Protein AF-A0A7U9SUG5-F1 (afdb_monomer_lite)

Structure (mmCIF, N/CA/C/O backbone):
data_AF-A0A7U9SUG5-F1
#
_entry.id   AF-A0A7U9SUG5-F1
#
loop_
_atom_site.group_PDB
_atom_site.id
_atom_site.type_symbol
_atom_site.label_atom_id
_atom_site.label_alt_id
_atom_site.label_comp_id
_atom_site.label_asym_id
_atom_site.label_entity_id
_atom_site.label_seq_id
_atom_site.pdbx_PDB_ins_code
_atom_site.Cartn_x
_atom_site.Cartn_y
_atom_site.Cartn_z
_atom_site.occupancy
_atom_site.B_iso_or_equiv
_atom_site.auth_seq_id
_atom_site.auth_comp_id
_atom_site.auth_asym_id
_atom_site.auth_atom_id
_atom_site.pdbx_PDB_model_num
ATOM 1 N N . MET A 1 1 ? -6.201 9.227 -10.037 1.00 60.44 1 MET A N 1
ATOM 2 C CA . MET A 1 1 ? -4.733 9.172 -10.196 1.00 60.44 1 MET A CA 1
ATOM 3 C C . MET A 1 1 ? -4.268 7.791 -9.769 1.00 60.44 1 MET A C 1
ATOM 5 O O . MET A 1 1 ? -4.523 7.421 -8.627 1.00 60.44 1 MET A O 1
ATOM 9 N N . SER A 1 2 ? -3.697 7.010 -10.682 1.00 80.06 2 SER A N 1
ATOM 10 C CA . SER A 1 2 ? -3.194 5.659 -10.416 1.00 80.06 2 SER A CA 1
ATOM 11 C C . SER A 1 2 ? -1.663 5.631 -10.347 1.00 80.06 2 SER A C 1
ATOM 13 O O . SER A 1 2 ? -0.992 6.540 -10.838 1.00 80.06 2 SER A O 1
ATOM 15 N N . LEU A 1 3 ? -1.096 4.571 -9.759 1.00 81.81 3 LEU A N 1
ATOM 16 C CA . LEU A 1 3 ? 0.358 4.366 -9.710 1.00 81.81 3 LEU A CA 1
ATOM 17 C C . LEU A 1 3 ? 0.967 4.308 -11.126 1.00 81.81 3 LEU A C 1
ATOM 19 O O . LEU A 1 3 ? 2.050 4.843 -11.365 1.00 81.81 3 LEU A O 1
ATOM 23 N N . LYS A 1 4 ? 0.229 3.716 -12.076 1.00 84.75 4 LYS A N 1
ATOM 24 C CA . LYS A 1 4 ? 0.605 3.634 -13.491 1.00 84.75 4 LYS A CA 1
ATOM 25 C C . LYS A 1 4 ? 0.687 5.015 -14.142 1.00 84.75 4 LYS A C 1
ATOM 27 O O . LYS A 1 4 ? 1.647 5.278 -14.859 1.00 84.75 4 LYS A O 1
ATOM 32 N N . ASP A 1 5 ? -0.235 5.921 -13.816 1.00 84.62 5 ASP A N 1
ATOM 33 C CA . ASP A 1 5 ? -0.230 7.291 -14.353 1.00 84.62 5 ASP A CA 1
ATOM 34 C C . ASP A 1 5 ? 0.991 8.102 -13.882 1.00 84.62 5 ASP A C 1
ATOM 36 O O . ASP A 1 5 ? 1.498 8.948 -14.618 1.00 84.62 5 ASP A O 1
ATOM 40 N N . MET A 1 6 ? 1.478 7.846 -12.660 1.00 84.69 6 MET A N 1
ATOM 41 C CA . MET A 1 6 ? 2.627 8.558 -12.079 1.00 84.69 6 MET A CA 1
ATOM 42 C C . MET A 1 6 ? 3.967 8.062 -12.621 1.00 84.69 6 MET A C 1
ATOM 44 O O . MET A 1 6 ? 4.853 8.856 -12.939 1.00 84.69 6 MET A O 1
ATOM 48 N N . VAL A 1 7 ? 4.130 6.741 -12.695 1.00 85.69 7 VAL A N 1
ATOM 49 C CA . VAL A 1 7 ? 5.411 6.122 -13.049 1.00 85.69 7 VAL A CA 1
ATOM 50 C C . VAL A 1 7 ? 5.568 6.039 -14.563 1.00 85.69 7 VAL A C 1
ATOM 52 O O . VAL A 1 7 ? 6.635 6.385 -15.056 1.00 85.69 7 VAL A O 1
ATOM 55 N N . LYS A 1 8 ? 4.491 5.692 -15.283 1.00 84.12 8 LYS A N 1
ATOM 56 C CA . LYS A 1 8 ? 4.374 5.405 -16.725 1.00 84.12 8 LYS A CA 1
ATOM 57 C C . LYS A 1 8 ? 4.880 4.019 -17.172 1.00 84.12 8 LYS A C 1
ATOM 59 O O . LYS A 1 8 ? 4.030 3.252 -17.619 1.00 84.12 8 LYS A O 1
ATOM 64 N N . PRO A 1 9 ? 6.176 3.627 -17.086 1.00 85.88 9 PRO A N 1
ATOM 65 C CA . PRO A 1 9 ? 6.590 2.297 -17.533 1.00 85.88 9 PRO A CA 1
ATOM 66 C C . PRO A 1 9 ? 6.096 1.186 -16.607 1.00 85.88 9 PRO A C 1
ATOM 68 O O . PRO A 1 9 ? 6.405 1.186 -15.414 1.00 85.88 9 PRO A O 1
ATOM 71 N N . ASP A 1 10 ? 5.425 0.189 -17.184 1.00 85.44 10 ASP A N 1
ATOM 72 C CA . ASP A 1 10 ? 4.878 -0.956 -16.447 1.00 85.44 10 ASP A CA 1
ATOM 73 C C . ASP A 1 10 ? 5.967 -1.721 -15.671 1.00 85.44 10 ASP A C 1
ATOM 75 O O . ASP A 1 10 ? 5.778 -2.045 -14.501 1.00 85.44 10 ASP A O 1
ATOM 79 N N . GLY A 1 11 ? 7.164 -1.899 -16.246 1.00 86.06 11 GLY A N 1
ATOM 80 C CA . GLY A 1 11 ? 8.282 -2.553 -15.550 1.00 86.06 11 GLY A CA 1
ATOM 81 C C . GLY A 1 11 ? 8.707 -1.839 -14.259 1.00 86.06 11 GLY A C 1
ATOM 82 O O . GLY A 1 11 ? 8.970 -2.483 -13.245 1.00 86.06 11 GLY A O 1
ATOM 83 N N . LYS A 1 12 ? 8.698 -0.498 -14.256 1.00 89.38 12 LYS A N 1
ATOM 84 C CA . LYS A 1 12 ? 9.006 0.304 -13.060 1.00 89.38 12 LYS A CA 1
ATOM 85 C C . LYS A 1 12 ? 7.887 0.199 -12.022 1.00 89.38 12 LYS A C 1
ATOM 87 O O . LYS A 1 12 ? 8.170 0.101 -10.831 1.00 89.38 12 LYS A O 1
ATOM 92 N N . VAL A 1 13 ? 6.628 0.173 -12.467 1.00 90.19 13 VAL A N 1
ATOM 93 C CA . VAL A 1 13 ? 5.457 -0.021 -11.596 1.00 90.19 13 VAL A CA 1
ATOM 94 C C . VAL A 1 13 ? 5.549 -1.358 -10.862 1.00 90.19 13 VAL A C 1
ATOM 96 O O . VAL A 1 13 ? 5.444 -1.381 -9.637 1.00 90.19 13 VAL A O 1
ATOM 99 N N . TYR A 1 14 ? 5.798 -2.458 -11.578 1.00 90.75 14 TYR A N 1
ATOM 100 C CA . TYR A 1 14 ? 5.903 -3.783 -10.960 1.00 90.75 14 TYR A CA 1
ATOM 101 C C . TYR A 1 14 ? 7.087 -3.892 -9.999 1.00 90.75 14 TYR A C 1
ATOM 103 O O . TYR A 1 14 ? 6.947 -4.496 -8.939 1.00 90.75 14 TYR A O 1
ATOM 111 N N . TYR A 1 15 ? 8.217 -3.252 -10.308 1.00 90.94 15 TYR A N 1
ATOM 112 C CA . TYR A 1 15 ? 9.358 -3.200 -9.393 1.00 90.94 15 TYR A CA 1
ATOM 113 C C . TYR A 1 15 ? 9.032 -2.463 -8.081 1.00 90.94 15 TYR A C 1
ATOM 115 O O . TYR A 1 15 ? 9.351 -2.948 -6.994 1.00 90.94 15 TYR A O 1
ATOM 123 N N . ILE A 1 16 ? 8.340 -1.321 -8.161 1.00 91.19 16 ILE A N 1
ATOM 124 C CA . ILE A 1 16 ? 7.896 -0.552 -6.985 1.00 91.19 16 ILE A CA 1
ATOM 125 C C . ILE A 1 16 ? 6.899 -1.359 -6.147 1.00 91.19 16 ILE A C 1
ATOM 127 O O . ILE A 1 16 ? 7.021 -1.403 -4.921 1.00 91.19 16 ILE A O 1
ATOM 131 N N . LEU A 1 17 ? 5.928 -2.008 -6.799 1.00 90.94 17 LEU A N 1
ATOM 132 C CA . LEU A 1 17 ? 4.957 -2.866 -6.123 1.00 90.94 17 LEU A CA 1
ATOM 133 C C . LEU A 1 17 ? 5.658 -4.024 -5.416 1.00 90.94 17 LEU A C 1
ATOM 135 O O . LEU A 1 17 ? 5.456 -4.202 -4.225 1.00 90.94 17 LEU A O 1
ATOM 139 N N . TRP A 1 18 ? 6.561 -4.733 -6.090 1.00 92.81 18 TRP A N 1
ATOM 140 C CA . TRP A 1 18 ? 7.341 -5.803 -5.471 1.00 92.81 18 TRP A CA 1
ATOM 141 C C . TRP A 1 18 ? 8.108 -5.345 -4.226 1.00 92.81 18 TRP A C 1
ATOM 143 O O . TRP A 1 18 ? 8.105 -6.035 -3.208 1.00 92.81 18 TRP A O 1
ATOM 153 N N . LYS A 1 19 ? 8.725 -4.157 -4.269 1.00 91.38 19 LYS A N 1
ATOM 154 C CA . LYS A 1 19 ? 9.554 -3.667 -3.162 1.00 91.38 19 LYS A CA 1
ATOM 155 C C . LYS A 1 19 ? 8.751 -3.176 -1.954 1.00 91.38 19 LYS A C 1
ATOM 157 O O . LYS A 1 19 ? 9.212 -3.330 -0.824 1.00 91.38 19 LYS A O 1
ATOM 162 N N . TYR A 1 20 ? 7.597 -2.543 -2.172 1.00 90.12 20 TYR A N 1
ATOM 163 C CA . TYR A 1 20 ? 6.876 -1.822 -1.109 1.00 90.12 20 TYR A CA 1
ATOM 164 C C . TYR A 1 20 ? 5.461 -2.338 -0.817 1.00 90.12 20 TYR A C 1
ATOM 166 O O . TYR A 1 20 ? 4.913 -2.017 0.242 1.00 90.12 20 TYR A O 1
ATOM 174 N N . ALA A 1 21 ? 4.863 -3.095 -1.734 1.00 88.44 21 ALA A N 1
ATOM 175 C CA . ALA A 1 21 ? 3.505 -3.625 -1.636 1.00 88.44 21 ALA A CA 1
ATOM 176 C C . ALA A 1 21 ? 3.336 -4.920 -2.468 1.00 88.44 21 ALA A C 1
ATOM 178 O O . ALA A 1 21 ? 2.536 -4.936 -3.410 1.00 88.44 21 ALA A O 1
ATOM 179 N N . PRO A 1 22 ? 4.099 -5.991 -2.173 1.00 88.56 22 PRO A N 1
ATOM 180 C CA . PRO A 1 22 ? 4.099 -7.208 -2.987 1.00 88.56 22 PRO A CA 1
ATOM 181 C C . PRO A 1 22 ? 2.722 -7.882 -3.045 1.00 88.56 22 PRO A C 1
ATOM 183 O O . PRO A 1 22 ? 2.406 -8.534 -4.035 1.00 88.56 22 PRO A O 1
ATOM 186 N N . ASP A 1 23 ? 1.870 -7.677 -2.040 1.00 86.19 23 ASP A N 1
ATOM 187 C CA . ASP A 1 23 ? 0.498 -8.205 -1.993 1.00 86.19 23 ASP A CA 1
ATOM 188 C C . ASP A 1 23 ? -0.414 -7.618 -3.083 1.00 86.19 23 ASP A C 1
ATOM 190 O O . ASP A 1 23 ? -1.420 -8.214 -3.447 1.00 86.19 23 ASP A O 1
ATOM 194 N N . LEU A 1 24 ? -0.059 -6.452 -3.636 1.00 86.50 24 LEU A N 1
ATOM 195 C CA . LEU A 1 24 ? -0.810 -5.806 -4.716 1.00 86.50 24 LEU A CA 1
ATOM 196 C C . LEU A 1 24 ? -0.359 -6.269 -6.111 1.00 86.50 24 LEU A C 1
ATOM 198 O O . LEU A 1 24 ? -0.890 -5.791 -7.114 1.00 86.50 24 LEU A O 1
ATOM 202 N N . LEU A 1 25 ? 0.640 -7.154 -6.206 1.00 88.75 25 LEU A N 1
ATOM 203 C CA . LEU A 1 25 ? 1.074 -7.721 -7.480 1.00 88.75 25 LEU A CA 1
ATOM 204 C C . LEU A 1 25 ? 0.061 -8.771 -7.961 1.00 88.75 25 LEU A C 1
ATOM 206 O O . LEU A 1 25 ? -0.094 -9.792 -7.297 1.00 88.75 25 LEU A O 1
ATOM 210 N N . PRO A 1 26 ? -0.537 -8.622 -9.159 1.00 86.44 26 PRO A N 1
ATOM 211 C CA . PRO A 1 26 ? -1.556 -9.559 -9.644 1.00 86.44 26 PRO A CA 1
ATOM 212 C C . PRO A 1 26 ? -1.087 -11.014 -9.754 1.00 86.44 26 PRO A C 1
ATOM 214 O O . PRO A 1 26 ? -1.874 -11.936 -9.577 1.00 86.44 26 PRO A O 1
ATOM 217 N N . LYS A 1 27 ? 0.195 -11.224 -10.075 1.00 86.56 27 LYS A N 1
ATOM 218 C CA . LYS A 1 27 ? 0.794 -12.560 -10.211 1.00 86.56 27 LYS A CA 1
ATOM 219 C C . LYS A 1 27 ? 1.381 -13.114 -8.910 1.00 86.56 27 LYS A C 1
ATOM 221 O O . LYS A 1 27 ? 1.838 -14.251 -8.910 1.00 86.56 27 LYS A O 1
ATOM 226 N N . ASN A 1 28 ? 1.402 -12.333 -7.829 1.00 88.00 28 ASN A N 1
ATOM 227 C CA . ASN A 1 28 ? 1.855 -12.828 -6.535 1.00 88.00 28 ASN A CA 1
ATOM 228 C C . ASN A 1 28 ? 0.710 -13.616 -5.893 1.00 88.00 28 ASN A C 1
ATOM 230 O O . ASN A 1 28 ? -0.286 -13.042 -5.464 1.00 88.00 28 ASN A O 1
ATOM 234 N N . THR A 1 29 ? 0.833 -14.940 -5.883 1.00 85.75 29 THR A N 1
ATOM 235 C CA . THR A 1 29 ? -0.202 -15.855 -5.381 1.00 85.75 29 THR A CA 1
ATOM 236 C C . THR A 1 29 ? 0.387 -16.783 -4.325 1.00 85.75 29 THR A C 1
ATOM 238 O O . THR A 1 29 ? 1.603 -16.934 -4.238 1.00 85.75 29 THR A O 1
ATOM 241 N N . LEU A 1 30 ? -0.463 -17.424 -3.516 1.00 81.56 30 LEU A N 1
ATOM 242 C CA . LEU A 1 30 ? -0.016 -18.404 -2.513 1.00 81.56 30 LEU A CA 1
ATOM 243 C C . LEU A 1 30 ? 0.745 -19.582 -3.146 1.00 81.56 30 LEU A C 1
ATOM 245 O O . LEU A 1 30 ? 1.688 -20.092 -2.547 1.00 81.56 30 LEU A O 1
ATOM 249 N N . GLU A 1 31 ? 0.354 -19.983 -4.357 1.00 80.50 31 GLU A N 1
ATOM 250 C CA . GLU A 1 31 ? 0.971 -21.083 -5.107 1.00 80.50 31 GLU A CA 1
ATOM 251 C C . GLU A 1 31 ? 2.280 -20.662 -5.785 1.00 80.50 31 GLU A C 1
ATOM 253 O O . GLU A 1 31 ? 3.239 -21.428 -5.802 1.00 80.50 31 GLU A O 1
ATOM 258 N N . ASN A 1 32 ? 2.343 -19.425 -6.289 1.00 81.69 32 ASN A N 1
ATOM 259 C CA . ASN A 1 32 ? 3.529 -18.848 -6.920 1.00 81.69 32 ASN A CA 1
ATOM 260 C C . ASN A 1 32 ? 3.898 -17.515 -6.247 1.00 81.69 32 ASN A C 1
ATOM 262 O O . ASN A 1 32 ? 3.592 -16.441 -6.782 1.00 81.69 32 ASN A O 1
ATOM 266 N N . PRO A 1 33 ? 4.527 -17.563 -5.058 1.00 87.62 33 PRO A N 1
ATOM 267 C CA . PRO A 1 33 ? 4.898 -16.359 -4.334 1.00 87.62 33 PRO A CA 1
ATOM 268 C C . PRO A 1 33 ? 6.122 -15.702 -4.977 1.00 87.62 33 PRO A C 1
ATOM 270 O O . PRO A 1 33 ? 7.161 -16.334 -5.162 1.00 87.62 33 PRO A O 1
ATOM 273 N N . ILE A 1 34 ? 6.031 -14.404 -5.255 1.00 89.06 34 ILE A N 1
ATOM 274 C CA . ILE A 1 34 ? 7.133 -13.627 -5.833 1.00 89.06 34 ILE A CA 1
ATOM 275 C C . ILE A 1 34 ? 8.000 -13.087 -4.693 1.00 89.06 34 ILE A C 1
ATOM 277 O O . ILE A 1 34 ? 7.686 -12.055 -4.099 1.00 89.06 34 ILE A O 1
ATOM 281 N N . LYS A 1 35 ? 9.098 -13.781 -4.368 1.00 86.25 35 LYS A N 1
ATOM 282 C CA . LYS A 1 35 ? 9.981 -13.408 -3.244 1.00 86.25 35 LYS A CA 1
ATOM 283 C C . LYS A 1 35 ? 11.284 -12.777 -3.704 1.00 86.25 35 LYS A C 1
ATOM 285 O O . LYS A 1 35 ? 11.775 -11.848 -3.066 1.00 86.25 35 LYS A O 1
ATOM 290 N N . THR A 1 36 ? 11.842 -13.270 -4.800 1.00 89.12 36 THR A N 1
ATOM 291 C CA . THR A 1 36 ? 13.123 -12.803 -5.331 1.00 89.12 36 THR A CA 1
ATOM 292 C C . THR A 1 36 ? 12.930 -11.925 -6.565 1.00 89.12 36 THR A C 1
ATOM 294 O O . THR A 1 36 ? 11.869 -11.917 -7.190 1.00 89.12 36 THR A O 1
ATOM 297 N N . PHE A 1 37 ? 13.970 -11.169 -6.931 1.00 87.19 37 PHE A N 1
ATOM 298 C CA . PHE A 1 37 ? 13.959 -10.402 -8.177 1.00 87.19 37 PHE A CA 1
ATOM 299 C C . PHE A 1 37 ? 13.868 -11.322 -9.405 1.00 87.19 37 PHE A C 1
ATOM 301 O O . PHE A 1 37 ? 13.241 -10.959 -10.393 1.00 87.19 37 PHE A O 1
ATOM 308 N N . GLU A 1 38 ? 14.433 -12.529 -9.325 1.00 86.88 38 GLU A N 1
ATOM 309 C CA . GLU A 1 38 ? 14.342 -13.527 -10.393 1.00 86.88 38 GLU A CA 1
ATOM 310 C C . GLU A 1 38 ? 12.903 -14.025 -10.587 1.00 86.88 38 GLU A C 1
ATOM 312 O O . GLU A 1 38 ? 12.437 -14.142 -11.718 1.00 86.88 38 GLU A O 1
ATOM 317 N N . ASP A 1 39 ? 12.158 -14.244 -9.499 1.00 87.69 39 ASP A N 1
ATOM 318 C CA . ASP A 1 39 ? 10.730 -14.584 -9.582 1.00 87.69 39 ASP A CA 1
ATOM 319 C C . ASP A 1 39 ? 9.934 -13.444 -10.227 1.00 87.69 39 ASP A C 1
ATOM 321 O O . ASP A 1 39 ? 9.010 -13.674 -11.008 1.00 87.69 39 ASP A O 1
ATOM 325 N N . LEU A 1 40 ? 10.313 -12.198 -9.925 1.00 88.38 40 LEU A N 1
ATOM 326 C CA . LEU A 1 40 ? 9.666 -11.013 -10.470 1.00 88.38 40 LEU A CA 1
ATOM 327 C C . LEU A 1 40 ? 9.908 -10.878 -11.980 1.00 88.38 40 LEU A C 1
ATOM 329 O O . LEU A 1 40 ? 8.958 -10.624 -12.718 1.00 88.38 40 LEU A O 1
ATOM 333 N N . THR A 1 41 ? 11.144 -11.055 -12.453 1.00 88.56 41 THR A N 1
ATOM 334 C CA . THR A 1 41 ? 11.467 -10.971 -13.888 1.00 88.56 41 THR A CA 1
ATOM 335 C C . THR A 1 41 ? 10.886 -12.145 -14.671 1.00 88.56 41 THR A C 1
ATOM 337 O O . THR A 1 41 ? 10.398 -11.943 -15.782 1.00 88.56 41 THR A O 1
ATOM 340 N N . LYS A 1 42 ? 10.833 -13.345 -14.073 1.00 88.19 42 LYS A N 1
ATOM 341 C CA . LYS A 1 42 ? 10.110 -14.505 -14.624 1.00 88.19 42 LYS A CA 1
ATOM 342 C C . LYS A 1 42 ? 8.609 -14.242 -14.741 1.00 88.19 42 LYS A C 1
ATOM 344 O O . LYS A 1 42 ? 7.994 -14.607 -15.739 1.00 88.19 42 LYS A O 1
ATOM 349 N N . ALA A 1 43 ? 8.006 -13.597 -13.743 1.00 87.94 43 ALA A N 1
ATOM 350 C CA . ALA A 1 43 ? 6.585 -13.268 -13.763 1.00 87.94 43 ALA A CA 1
ATOM 351 C C . ALA A 1 43 ? 6.257 -12.102 -14.714 1.00 87.94 43 ALA A C 1
ATOM 353 O O . ALA A 1 43 ? 5.167 -12.072 -15.295 1.00 87.94 43 ALA A O 1
ATOM 354 N N . TYR A 1 44 ? 7.166 -11.140 -14.886 1.00 87.19 44 TYR A N 1
ATOM 355 C CA . TYR A 1 44 ? 6.942 -9.919 -15.659 1.00 87.19 44 TYR A CA 1
ATOM 356 C C . TYR A 1 44 ? 8.099 -9.631 -16.626 1.00 87.19 44 TYR A C 1
ATOM 358 O O . TYR A 1 44 ? 9.003 -8.853 -16.326 1.00 87.19 44 TYR A O 1
ATOM 366 N N . GLU A 1 45 ? 7.988 -10.147 -17.852 1.00 85.62 45 GLU A N 1
ATOM 367 C CA . GLU A 1 45 ? 8.980 -9.995 -18.936 1.00 85.62 45 GLU A CA 1
ATOM 368 C C . GLU A 1 45 ? 9.295 -8.534 -19.322 1.00 85.62 45 G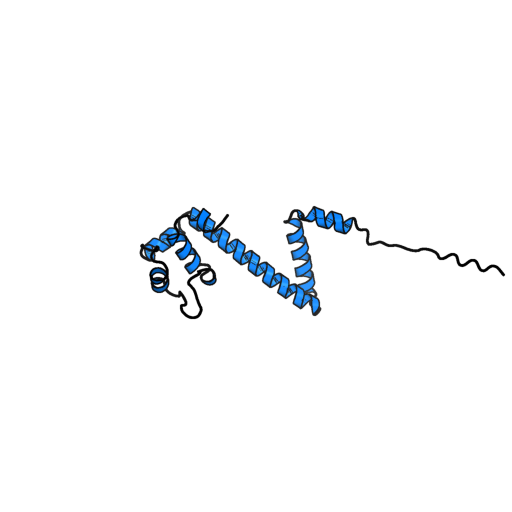LU A C 1
ATOM 370 O O . GLU A 1 45 ? 10.312 -8.233 -19.948 1.00 85.62 45 GLU A O 1
ATOM 375 N N . CYS A 1 46 ? 8.426 -7.587 -18.954 1.00 85.75 46 CYS A N 1
ATOM 376 C CA . CYS A 1 46 ? 8.654 -6.158 -19.176 1.00 85.75 46 CYS A CA 1
ATOM 377 C C . CYS A 1 46 ? 9.793 -5.572 -18.317 1.00 85.75 46 CYS A C 1
ATOM 379 O O . CYS A 1 46 ? 10.271 -4.471 -18.605 1.00 85.75 46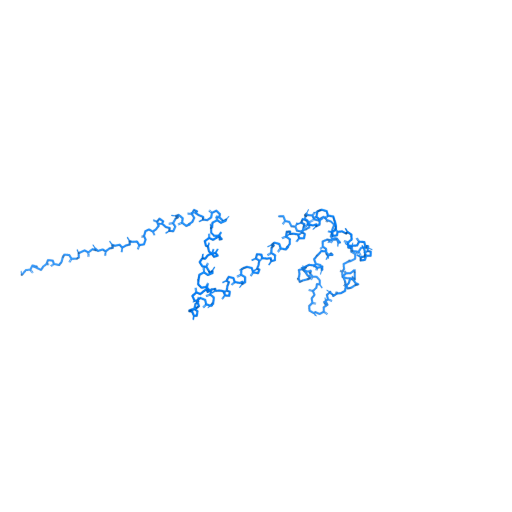 CYS A O 1
ATOM 381 N N . ILE A 1 47 ? 10.248 -6.296 -17.288 1.00 86.06 47 ILE A N 1
ATOM 382 C CA . ILE A 1 47 ? 11.401 -5.932 -16.465 1.00 86.06 47 ILE A CA 1
ATOM 383 C C . ILE A 1 47 ? 12.653 -6.499 -17.134 1.00 86.06 47 ILE A C 1
ATOM 385 O O . ILE A 1 47 ? 13.081 -7.618 -16.881 1.00 86.06 47 ILE A O 1
ATOM 389 N N . LYS A 1 48 ? 13.212 -5.700 -18.040 1.00 80.06 48 LYS A N 1
ATOM 390 C CA . LYS A 1 48 ? 14.439 -6.010 -18.787 1.00 80.06 48 LYS A CA 1
ATOM 391 C C . LYS A 1 48 ? 15.759 -5.682 -18.067 1.00 80.06 48 LYS A C 1
ATOM 393 O O . LYS A 1 48 ? 16.729 -6.387 -18.318 1.00 80.06 48 LYS A O 1
ATOM 398 N N . PRO A 1 49 ? 15.863 -4.605 -17.264 1.00 83.56 49 PRO A N 1
ATOM 399 C CA . PRO A 1 49 ? 17.121 -4.246 -16.617 1.00 83.56 49 PRO A CA 1
ATOM 400 C C . PRO A 1 49 ? 17.439 -5.134 -15.413 1.00 83.56 49 PRO A C 1
ATOM 402 O O . PRO A 1 49 ? 16.536 -5.617 -14.733 1.00 83.56 49 PRO A O 1
ATOM 405 N N . ASP A 1 50 ? 18.726 -5.227 -15.081 1.00 87.19 50 ASP A N 1
ATOM 406 C CA . ASP A 1 50 ? 19.190 -5.866 -13.850 1.00 87.19 50 ASP A CA 1
ATOM 407 C C . ASP A 1 50 ? 18.676 -5.146 -12.595 1.00 87.19 50 ASP A C 1
ATOM 409 O O . ASP A 1 50 ? 18.381 -3.943 -12.608 1.00 87.19 50 ASP A O 1
ATOM 413 N N . GLN A 1 51 ? 18.655 -5.862 -11.467 1.00 87.56 51 GLN A N 1
ATOM 414 C CA . GLN A 1 51 ? 18.182 -5.332 -10.186 1.00 87.56 51 GLN A CA 1
ATOM 415 C C . GLN A 1 51 ? 18.876 -4.018 -9.805 1.00 87.56 51 GLN A C 1
ATOM 417 O O . GLN A 1 51 ? 18.212 -3.082 -9.371 1.00 87.56 51 GLN A O 1
ATOM 422 N N . ARG A 1 52 ? 20.193 -3.913 -10.022 1.00 88.31 52 ARG A N 1
ATOM 423 C CA . ARG A 1 52 ? 20.972 -2.705 -9.707 1.00 88.31 52 ARG A CA 1
ATOM 424 C C . ARG A 1 52 ? 20.500 -1.482 -10.498 1.00 88.31 52 ARG A C 1
ATOM 426 O O . ARG A 1 52 ? 20.491 -0.371 -9.980 1.00 88.31 52 ARG A O 1
ATOM 433 N N . ILE A 1 53 ? 20.102 -1.675 -11.754 1.00 86.00 53 ILE A N 1
ATOM 434 C CA . ILE A 1 53 ? 19.549 -0.597 -12.580 1.00 86.00 53 ILE A CA 1
ATOM 435 C C . ILE A 1 53 ? 18.141 -0.250 -12.089 1.00 86.00 53 ILE A C 1
ATOM 437 O O . ILE A 1 53 ? 17.788 0.925 -12.026 1.00 86.00 53 ILE A O 1
ATOM 441 N N . CYS A 1 54 ? 17.361 -1.253 -11.683 1.00 87.19 54 CYS A N 1
ATOM 442 C CA . CYS A 1 54 ? 16.040 -1.029 -11.107 1.00 87.19 54 CYS A CA 1
ATOM 443 C C . CYS A 1 54 ? 16.096 -0.262 -9.775 1.00 87.19 54 CYS A C 1
ATOM 445 O O . CYS A 1 54 ? 15.234 0.573 -9.514 1.00 87.19 54 CYS A O 1
ATOM 447 N N . GLU A 1 55 ? 17.130 -0.468 -8.960 1.00 88.81 55 GLU A N 1
ATOM 448 C CA . GLU A 1 55 ? 17.350 0.298 -7.726 1.00 88.81 55 GLU A CA 1
ATOM 449 C C . GLU A 1 55 ? 17.564 1.790 -8.008 1.00 88.81 55 GLU A C 1
ATOM 451 O O . GLU A 1 55 ? 17.047 2.631 -7.273 1.00 88.81 55 GLU A O 1
ATOM 456 N N . ASN A 1 56 ? 18.221 2.139 -9.118 1.00 89.12 56 ASN A N 1
ATOM 457 C CA . ASN A 1 56 ? 18.381 3.538 -9.520 1.00 89.12 56 ASN A CA 1
ATOM 458 C C . ASN A 1 56 ? 17.040 4.211 -9.842 1.00 89.12 56 ASN A C 1
ATOM 460 O O . ASN A 1 56 ? 16.907 5.417 -9.651 1.00 89.12 56 ASN A O 1
ATOM 464 N N . TYR A 1 57 ? 16.024 3.452 -10.268 1.00 87.56 57 TYR A N 1
ATOM 465 C CA . TYR A 1 57 ? 14.686 3.998 -10.505 1.00 87.56 57 TYR A CA 1
ATOM 466 C C . TYR A 1 57 ? 14.078 4.594 -9.232 1.00 87.56 57 TYR A C 1
ATOM 468 O O . TYR A 1 57 ? 13.345 5.573 -9.303 1.00 87.56 57 TYR A O 1
ATOM 476 N N . LEU A 1 58 ? 14.430 4.074 -8.053 1.00 88.00 58 LEU A N 1
ATOM 477 C CA . LEU A 1 58 ? 13.950 4.597 -6.769 1.00 88.00 58 LEU A CA 1
ATOM 478 C C . LEU A 1 58 ? 14.457 6.015 -6.466 1.00 88.00 58 LEU A C 1
ATOM 480 O O . LEU A 1 58 ? 13.890 6.708 -5.621 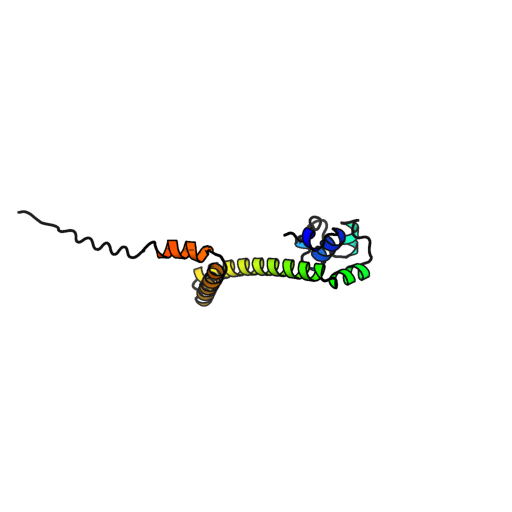1.00 88.00 58 LEU A O 1
ATOM 484 N N . MET A 1 59 ? 15.502 6.455 -7.166 1.00 89.81 59 MET A N 1
ATOM 485 C CA . MET A 1 59 ? 16.051 7.804 -7.047 1.00 89.81 59 MET A CA 1
ATOM 486 C C . MET A 1 59 ? 15.361 8.806 -7.981 1.00 89.81 59 MET A C 1
ATOM 488 O O . MET A 1 59 ? 15.570 10.007 -7.839 1.00 89.81 59 MET A O 1
ATOM 492 N N . GLU A 1 60 ? 14.530 8.345 -8.921 1.00 90.19 60 GLU A N 1
ATOM 493 C CA . GLU A 1 60 ? 13.793 9.226 -9.827 1.00 90.19 60 GLU A CA 1
ATOM 494 C C . GLU A 1 60 ? 12.643 9.939 -9.094 1.00 90.19 60 GLU A C 1
ATOM 496 O O . GLU A 1 60 ? 11.881 9.334 -8.336 1.00 90.19 60 GLU A O 1
ATOM 501 N N . GLU A 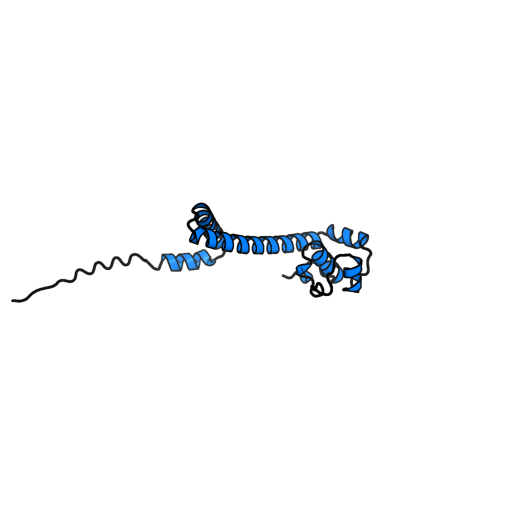1 61 ? 12.469 11.238 -9.349 1.00 90.06 61 GLU A N 1
ATOM 502 C CA . GLU A 1 61 ? 11.507 12.082 -8.625 1.00 90.06 61 GLU A CA 1
ATOM 503 C C . GLU A 1 61 ? 10.051 11.601 -8.774 1.00 90.06 61 GLU A C 1
ATOM 505 O O . GLU A 1 61 ? 9.283 11.567 -7.808 1.00 90.06 61 GLU A O 1
ATOM 510 N N . ASN A 1 62 ? 9.651 11.193 -9.982 1.00 88.50 62 ASN A N 1
ATOM 511 C CA . ASN A 1 62 ? 8.316 10.651 -10.244 1.00 88.50 62 ASN A CA 1
ATOM 512 C C . ASN A 1 62 ? 8.068 9.350 -9.465 1.00 88.50 62 ASN A C 1
ATOM 514 O O . ASN A 1 62 ? 6.954 9.121 -8.993 1.00 88.50 62 ASN A O 1
ATOM 518 N N . ILE A 1 63 ? 9.103 8.530 -9.283 1.00 89.38 63 ILE A N 1
ATOM 519 C CA . ILE A 1 63 ? 9.019 7.289 -8.515 1.00 89.38 63 ILE A CA 1
ATOM 520 C C . ILE A 1 63 ? 8.936 7.576 -7.027 1.00 89.38 63 ILE A C 1
ATOM 522 O O . ILE A 1 63 ? 8.090 6.997 -6.354 1.00 89.38 63 ILE A O 1
ATOM 526 N N . GLN A 1 64 ? 9.725 8.511 -6.507 1.00 89.88 64 GLN A N 1
ATOM 527 C CA . GLN A 1 64 ? 9.619 8.917 -5.106 1.00 89.88 64 GLN A CA 1
ATOM 528 C C . GLN A 1 64 ? 8.222 9.458 -4.777 1.00 89.88 64 GLN A C 1
ATOM 530 O O . GLN A 1 64 ? 7.639 9.089 -3.754 1.00 89.88 64 GLN A O 1
ATOM 535 N N . LYS A 1 65 ? 7.633 10.264 -5.674 1.00 91.12 65 LYS A N 1
ATOM 536 C CA . LYS A 1 65 ? 6.238 10.722 -5.555 1.00 91.12 65 LYS A CA 1
ATOM 537 C C . LYS A 1 65 ? 5.252 9.552 -5.557 1.00 91.12 65 LYS A C 1
ATOM 539 O O . LYS A 1 65 ? 4.364 9.510 -4.707 1.00 91.12 65 LYS A O 1
ATOM 544 N N . ALA A 1 66 ? 5.435 8.587 -6.456 1.00 89.62 66 ALA A N 1
ATOM 545 C CA . ALA A 1 66 ? 4.599 7.392 -6.544 1.00 89.62 66 ALA A CA 1
ATOM 546 C C . ALA A 1 66 ? 4.693 6.508 -5.286 1.00 89.62 66 ALA A C 1
ATOM 548 O O . ALA A 1 66 ? 3.672 6.072 -4.755 1.00 89.62 66 ALA A O 1
ATOM 549 N N . VAL A 1 67 ? 5.902 6.295 -4.758 1.00 90.50 67 VAL A N 1
ATOM 550 C CA . VAL A 1 67 ? 6.148 5.545 -3.517 1.00 90.50 67 VAL A CA 1
ATOM 551 C C . VAL A 1 67 ? 5.518 6.258 -2.325 1.00 90.50 67 VAL A C 1
ATOM 553 O O . VAL A 1 67 ? 4.837 5.618 -1.525 1.00 90.50 67 VAL A O 1
ATOM 556 N N . LYS A 1 68 ? 5.684 7.581 -2.215 1.00 89.56 68 LYS A N 1
ATOM 557 C CA . LYS A 1 68 ? 5.044 8.373 -1.156 1.00 89.56 68 LYS A CA 1
ATOM 558 C C . LYS A 1 68 ? 3.524 8.244 -1.217 1.00 89.56 68 LYS A C 1
ATOM 560 O O . LYS A 1 68 ? 2.901 7.961 -0.200 1.00 89.56 68 LYS A O 1
ATOM 565 N N . TRP A 1 69 ? 2.941 8.383 -2.405 1.00 89.69 69 TRP A N 1
ATOM 566 C CA . TRP A 1 69 ? 1.504 8.216 -2.611 1.00 89.69 69 TRP A CA 1
ATOM 567 C C . TRP A 1 69 ? 1.011 6.821 -2.198 1.00 89.69 69 TRP A C 1
ATOM 569 O O . TRP A 1 69 ? 0.009 6.703 -1.490 1.00 89.69 69 TRP A O 1
ATOM 579 N N . LEU A 1 70 ? 1.744 5.769 -2.576 1.00 88.94 70 LEU A N 1
ATOM 580 C CA . LEU A 1 70 ? 1.437 4.391 -2.193 1.00 88.94 70 LEU A CA 1
ATOM 581 C C . LEU A 1 70 ? 1.474 4.214 -0.667 1.00 88.94 70 LEU A C 1
ATOM 583 O O . LEU A 1 70 ? 0.535 3.673 -0.082 1.00 88.94 70 LEU A O 1
ATOM 587 N N . ARG A 1 71 ? 2.526 4.720 -0.012 1.00 84.94 71 ARG A N 1
ATOM 588 C CA . ARG A 1 71 ? 2.685 4.662 1.448 1.00 84.94 71 ARG A CA 1
ATOM 589 C C . ARG A 1 71 ? 1.582 5.413 2.184 1.00 84.94 71 ARG A C 1
ATOM 591 O O . ARG A 1 71 ? 1.077 4.895 3.174 1.00 84.94 71 ARG A O 1
ATOM 598 N N . SER A 1 72 ? 1.172 6.583 1.697 1.00 84.00 72 SER A N 1
ATOM 599 C CA . SER A 1 72 ? 0.065 7.339 2.289 1.00 84.00 72 SER A CA 1
ATOM 600 C C . SER A 1 72 ? -1.247 6.553 2.270 1.00 84.00 72 SER A C 1
ATOM 602 O O . SER A 1 72 ? -1.972 6.563 3.258 1.00 84.00 72 SER A O 1
ATOM 604 N N . ARG A 1 73 ? -1.533 5.810 1.194 1.00 86.31 73 ARG A N 1
ATOM 605 C CA . ARG A 1 73 ? -2.732 4.959 1.119 1.00 86.31 73 ARG A CA 1
ATOM 606 C C . ARG A 1 73 ? -2.659 3.736 2.025 1.00 86.31 73 ARG A C 1
ATOM 608 O O . ARG A 1 73 ? -3.631 3.442 2.708 1.00 86.31 73 ARG A O 1
ATOM 615 N N . GLN A 1 74 ? -1.510 3.061 2.072 1.00 85.00 74 GLN A N 1
ATOM 616 C CA . GLN A 1 74 ? -1.293 1.960 3.020 1.00 85.00 74 GLN A CA 1
ATOM 617 C C . GLN A 1 74 ? -1.433 2.434 4.470 1.00 85.00 74 GLN A C 1
ATOM 619 O O . GLN A 1 74 ? -1.970 1.721 5.310 1.00 85.00 74 GLN A O 1
ATOM 624 N N . HIS A 1 75 ? -0.941 3.637 4.771 1.00 83.56 75 HIS A N 1
ATOM 625 C CA . HIS A 1 75 ? -1.100 4.235 6.087 1.00 83.56 75 HIS A CA 1
ATOM 626 C C . HIS A 1 75 ? -2.571 4.526 6.394 1.00 83.56 75 HIS A C 1
ATOM 628 O O . HIS A 1 75 ? -3.037 4.125 7.453 1.00 83.56 75 HIS A O 1
ATOM 634 N N . ALA A 1 76 ? -3.314 5.131 5.461 1.00 81.31 76 ALA A N 1
ATOM 635 C CA . ALA A 1 76 ? -4.748 5.363 5.626 1.00 81.31 76 ALA A CA 1
ATOM 636 C C . ALA A 1 76 ? -5.520 4.057 5.881 1.00 81.31 76 ALA A C 1
ATOM 638 O O . ALA A 1 76 ? -6.327 4.004 6.800 1.00 81.31 76 ALA A O 1
ATOM 639 N N . GLN A 1 77 ? -5.214 2.986 5.140 1.00 82.38 77 GLN A N 1
ATOM 640 C CA . GLN A 1 77 ? -5.803 1.663 5.372 1.00 82.38 77 GLN A CA 1
ATOM 641 C C . GLN A 1 77 ? -5.547 1.160 6.800 1.00 82.38 77 GLN A C 1
ATOM 643 O O . GLN A 1 77 ? -6.487 0.803 7.497 1.00 82.38 77 GLN A O 1
ATOM 648 N N . LYS A 1 78 ? -4.297 1.225 7.273 1.00 83.31 78 LYS A N 1
ATOM 649 C CA . LYS A 1 78 ? -3.953 0.842 8.652 1.00 83.31 78 LYS A CA 1
ATOM 650 C C . LYS A 1 78 ? -4.657 1.695 9.705 1.00 83.31 78 LYS A C 1
ATOM 652 O O . LYS A 1 78 ? -4.949 1.196 10.784 1.00 83.31 78 LYS A O 1
ATOM 657 N N . MET A 1 79 ? -4.890 2.977 9.422 1.00 81.06 79 MET A N 1
ATOM 658 C CA . MET A 1 79 ? -5.641 3.845 10.329 1.00 81.06 79 MET A CA 1
ATOM 659 C C . MET A 1 79 ? -7.111 3.424 10.424 1.00 81.06 79 MET A C 1
ATOM 661 O O . MET A 1 79 ? -7.652 3.464 11.523 1.00 81.06 79 MET A O 1
ATOM 665 N N . PHE A 1 80 ? -7.731 2.970 9.327 1.00 81.31 80 PHE A N 1
ATOM 666 C CA . PHE A 1 80 ? -9.074 2.379 9.374 1.00 81.31 80 PHE A CA 1
ATOM 667 C C . PHE A 1 80 ? -9.094 1.084 10.193 1.00 81.31 80 PHE A C 1
ATOM 669 O O . PHE A 1 80 ? -9.921 0.952 11.088 1.00 81.31 80 PHE A O 1
ATOM 676 N N . ASP A 1 81 ? -8.135 0.182 9.969 1.00 85.62 81 ASP A N 1
ATOM 677 C CA . ASP A 1 81 ? -8.045 -1.068 10.736 1.00 85.62 81 ASP A CA 1
ATOM 678 C C . ASP A 1 81 ? -7.897 -0.797 12.247 1.00 85.62 81 ASP A C 1
ATOM 680 O O . ASP A 1 81 ? -8.516 -1.455 13.085 1.00 85.62 81 ASP A O 1
ATOM 684 N N . LEU A 1 82 ? -7.088 0.207 12.602 1.00 84.88 82 LEU A N 1
ATOM 685 C CA . LEU A 1 82 ? -6.878 0.615 13.989 1.00 84.88 82 LEU A CA 1
ATOM 686 C C . LEU A 1 82 ? -8.126 1.275 14.591 1.00 84.88 82 LEU A C 1
ATOM 688 O O . LEU A 1 82 ? -8.441 1.040 15.757 1.00 84.88 82 LEU A O 1
ATOM 692 N N . TYR A 1 83 ? -8.840 2.084 13.806 1.00 83.56 83 TYR A N 1
ATOM 693 C CA . TYR A 1 83 ? -10.114 2.671 14.212 1.00 83.56 83 TYR A CA 1
ATOM 694 C C . TYR A 1 83 ? -11.142 1.581 14.542 1.00 83.56 83 TYR A C 1
ATOM 696 O O . TYR A 1 83 ? -11.742 1.614 15.616 1.00 83.56 83 TYR A O 1
ATOM 704 N N . ASP A 1 84 ? -11.268 0.560 13.692 1.00 83.69 84 ASP A N 1
ATOM 705 C CA . ASP A 1 84 ? -12.148 -0.586 13.939 1.00 83.69 84 ASP A CA 1
ATOM 706 C C . ASP A 1 84 ? -11.765 -1.345 15.219 1.00 83.69 84 ASP A C 1
ATOM 708 O O . ASP A 1 84 ? -12.632 -1.779 15.985 1.00 83.69 84 ASP A O 1
ATOM 712 N N . GLU A 1 85 ? -10.466 -1.510 15.482 1.00 89.12 85 GLU A N 1
ATOM 713 C CA . GLU A 1 85 ? -9.982 -2.125 16.719 1.00 89.12 85 GLU A CA 1
ATOM 714 C C . GLU A 1 85 ? -10.329 -1.277 17.951 1.00 89.12 85 GLU A C 1
ATOM 716 O O . GLU A 1 85 ? -10.784 -1.820 18.965 1.00 89.12 85 GLU A O 1
ATOM 721 N N . PHE A 1 86 ? -10.172 0.047 17.875 1.00 85.44 86 PHE A N 1
ATOM 722 C CA . PHE A 1 86 ? -10.553 0.936 18.968 1.00 85.44 86 PHE A CA 1
ATOM 723 C C . PHE A 1 86 ? -12.062 0.956 19.205 1.00 85.44 86 PHE A C 1
ATOM 725 O O . PHE A 1 86 ? -12.471 0.905 20.361 1.00 85.44 86 PHE A O 1
ATOM 732 N N . CYS A 1 87 ? -12.894 0.924 18.163 1.00 86.00 87 CYS A N 1
ATOM 733 C CA . CYS A 1 87 ? -14.346 0.788 18.307 1.00 86.00 87 CYS A CA 1
ATOM 734 C C . CYS A 1 87 ? -14.722 -0.492 19.068 1.00 86.00 87 CYS A C 1
ATOM 736 O O . CYS A 1 87 ? -15.529 -0.452 19.998 1.00 86.00 87 CYS A O 1
ATOM 738 N N . LYS A 1 88 ? -14.083 -1.625 18.741 1.00 91.19 88 LYS A N 1
ATOM 739 C CA . LYS A 1 88 ? -14.293 -2.896 19.457 1.00 91.19 88 LYS A CA 1
ATOM 740 C C . LYS A 1 88 ? -13.884 -2.798 20.927 1.00 91.19 88 LYS A C 1
ATOM 742 O O . LYS A 1 88 ? -14.636 -3.230 21.794 1.00 91.19 88 LYS A O 1
ATOM 747 N N . LYS A 1 89 ? -12.720 -2.212 21.222 1.00 88.94 89 LYS A N 1
ATOM 748 C CA . LYS A 1 89 ? -12.240 -2.035 22.606 1.00 88.94 89 LYS A CA 1
ATOM 749 C C . LYS A 1 89 ? -13.120 -1.072 23.405 1.00 88.94 89 LYS A C 1
ATOM 751 O O . LYS A 1 89 ? -13.460 -1.362 24.552 1.00 88.94 89 LYS A O 1
ATOM 756 N N . ALA A 1 90 ? -13.551 0.026 22.793 1.00 89.25 90 ALA A N 1
ATOM 757 C CA . ALA A 1 90 ? -14.469 0.983 23.399 1.00 89.25 90 ALA A CA 1
ATOM 758 C C . ALA A 1 90 ? -15.802 0.318 23.775 1.00 89.25 90 ALA A C 1
ATOM 760 O O . ALA A 1 90 ? -16.283 0.503 24.890 1.00 89.25 90 ALA A O 1
ATOM 761 N N . ALA A 1 91 ? -16.345 -0.537 22.899 1.00 85.69 91 ALA A N 1
ATOM 762 C CA . ALA A 1 91 ? -17.561 -1.305 23.175 1.00 85.69 91 ALA A CA 1
ATOM 763 C C . ALA A 1 91 ? -17.414 -2.270 24.368 1.00 85.69 91 ALA A C 1
ATOM 765 O O . ALA A 1 91 ? -18.396 -2.575 25.039 1.00 85.69 91 ALA A O 1
ATOM 766 N N . THR A 1 92 ? -16.191 -2.718 24.671 1.00 92.44 92 THR A N 1
ATOM 767 C CA . THR A 1 92 ? -15.891 -3.538 25.860 1.00 92.44 92 THR A CA 1
ATOM 768 C C . THR A 1 92 ? -15.619 -2.725 27.132 1.00 92.44 92 THR A C 1
ATOM 770 O O . THR A 1 92 ? -15.316 -3.308 28.170 1.00 92.44 92 THR A O 1
ATOM 773 N N . GLY A 1 93 ? -15.738 -1.394 27.076 1.00 88.00 93 GLY A N 1
ATOM 774 C CA . GLY A 1 93 ? -15.566 -0.495 28.221 1.00 88.00 93 GLY A CA 1
ATOM 775 C C . GLY A 1 93 ? -14.185 0.159 28.342 1.00 88.00 93 GLY A C 1
ATOM 776 O O . GLY A 1 93 ? -13.902 0.781 29.366 1.00 88.00 93 GLY A O 1
ATOM 777 N N . ASP A 1 94 ? -13.315 0.055 27.329 1.00 90.25 94 ASP A N 1
ATOM 778 C CA . ASP A 1 94 ? -12.025 0.757 27.331 1.00 90.25 94 ASP A CA 1
ATOM 779 C C . ASP A 1 94 ? -12.218 2.258 27.045 1.00 90.25 94 ASP A C 1
ATOM 781 O O . ASP A 1 94 ? -12.453 2.692 25.913 1.00 90.25 94 ASP A O 1
ATOM 785 N N . VAL A 1 95 ? -12.090 3.067 28.098 1.00 89.00 95 VAL A N 1
ATOM 786 C CA . VAL A 1 95 ? -12.259 4.527 28.054 1.00 89.00 95 VAL A CA 1
ATOM 787 C C . VAL A 1 95 ? -11.196 5.212 27.185 1.00 89.00 95 VAL A C 1
ATOM 789 O O . VAL A 1 95 ? -11.476 6.248 26.584 1.00 89.00 95 VAL A O 1
ATOM 792 N N . GLN A 1 96 ? -9.978 4.668 27.100 1.00 87.81 96 GLN A N 1
ATOM 793 C CA . GLN A 1 96 ? -8.924 5.249 26.261 1.00 87.81 96 GLN A CA 1
ATOM 794 C C . GLN A 1 96 ? -9.200 4.979 24.785 1.00 87.81 96 GLN A C 1
ATOM 796 O O . GLN A 1 96 ? -9.047 5.877 23.959 1.00 87.81 96 GLN A O 1
ATOM 801 N N . ALA A 1 97 ? -9.679 3.777 24.462 1.00 85.19 97 ALA A N 1
ATOM 802 C CA . ALA A 1 97 ? -10.129 3.457 23.114 1.00 85.19 97 ALA A CA 1
ATOM 803 C C . ALA A 1 97 ? -11.319 4.336 22.694 1.00 85.19 97 ALA A C 1
ATOM 805 O O . ALA A 1 97 ? -11.323 4.860 21.585 1.00 85.19 97 ALA A O 1
ATOM 806 N N . PHE A 1 98 ? -12.279 4.580 23.593 1.00 81.81 98 PHE A N 1
ATOM 807 C CA . PHE A 1 98 ? -13.402 5.486 23.326 1.00 81.81 98 PHE A CA 1
ATOM 808 C C . PHE A 1 98 ? -12.935 6.916 23.012 1.00 81.81 98 PHE A C 1
ATOM 810 O O . PHE A 1 98 ? -13.364 7.502 22.021 1.00 81.81 98 PHE A O 1
ATOM 817 N N . LYS A 1 99 ? -11.997 7.461 23.800 1.00 88.00 99 LYS A N 1
ATOM 818 C CA . LYS A 1 99 ? -11.392 8.776 23.524 1.00 88.00 99 LYS A CA 1
ATOM 819 C C . LYS A 1 99 ? -10.685 8.815 22.170 1.00 88.00 99 LYS A C 1
ATOM 821 O O . LYS A 1 99 ? -10.886 9.759 21.415 1.00 88.00 99 LYS A O 1
ATOM 826 N N . ALA A 1 100 ? -9.908 7.782 21.845 1.00 84.81 100 ALA A N 1
ATOM 827 C CA . ALA A 1 100 ? -9.221 7.687 20.560 1.00 84.81 100 ALA A CA 1
ATOM 828 C C . ALA A 1 100 ? -10.203 7.657 19.373 1.00 84.81 100 ALA A C 1
ATOM 830 O O . ALA A 1 100 ? -9.938 8.287 18.353 1.00 84.81 100 ALA A O 1
ATOM 831 N N . VAL A 1 101 ? -11.349 6.977 19.512 1.00 86.00 101 VAL A N 1
ATOM 832 C CA . VAL A 1 101 ? -12.425 6.960 18.502 1.00 86.00 101 VAL A CA 1
ATOM 833 C C . VAL A 1 101 ? -13.034 8.348 18.311 1.00 86.00 101 VAL A C 1
ATOM 835 O O . VAL A 1 101 ? -13.194 8.772 17.167 1.00 86.00 101 VAL A O 1
ATOM 838 N N . LEU A 1 102 ? -13.339 9.065 19.399 1.00 85.50 102 LEU A N 1
ATOM 839 C CA . LEU A 1 102 ? -13.879 10.428 19.326 1.00 85.50 102 LEU A CA 1
ATOM 840 C C . LEU A 1 102 ? -12.891 11.393 18.656 1.00 85.50 102 LEU A C 1
ATOM 842 O O . LEU A 1 102 ? -13.252 12.065 17.695 1.00 85.50 102 LEU A O 1
ATOM 846 N N . GLU A 1 103 ? -11.625 11.400 19.086 1.00 86.00 103 GLU A N 1
ATOM 847 C CA . GLU A 1 103 ? -10.588 12.260 18.496 1.00 86.00 103 GLU A CA 1
ATOM 848 C C . GLU A 1 103 ? -10.339 11.957 17.013 1.00 86.00 103 GLU A C 1
ATOM 850 O O . GLU A 1 103 ? -10.032 12.856 16.223 1.00 86.00 103 GLU A O 1
ATOM 855 N N . PHE A 1 104 ? -10.433 10.681 16.630 1.00 80.44 104 PHE A N 1
ATOM 856 C CA . PHE A 1 104 ? -10.313 10.270 15.239 1.00 80.44 104 PHE A CA 1
ATOM 857 C C . PHE A 1 104 ? -11.514 10.743 14.418 1.00 80.44 104 PHE A C 1
ATOM 859 O O . PHE A 1 104 ? -11.316 11.285 13.332 1.00 80.44 104 PHE A O 1
ATOM 866 N N . GLY A 1 105 ? -12.732 10.586 14.946 1.00 75.44 105 GLY A N 1
ATOM 867 C CA . GLY A 1 105 ? -13.964 11.073 14.329 1.00 75.44 105 GLY A CA 1
ATOM 868 C C . GLY A 1 105 ? -13.925 12.579 14.085 1.00 75.44 105 GLY A C 1
ATOM 869 O O . GLY A 1 105 ? -14.141 13.010 12.956 1.00 75.44 105 GLY A O 1
ATOM 870 N N . ASP A 1 106 ? -13.542 13.364 15.092 1.00 76.12 106 ASP A N 1
ATOM 871 C CA . ASP A 1 106 ? -13.438 14.823 14.980 1.00 76.12 106 ASP A CA 1
ATOM 872 C C . ASP A 1 106 ? -12.456 15.241 13.880 1.00 76.12 106 ASP A C 1
ATOM 874 O O . ASP A 1 106 ? -12.782 16.061 13.020 1.00 76.12 106 ASP A O 1
ATOM 878 N N . LYS A 1 107 ? -11.259 14.639 13.849 1.00 76.12 107 LYS A N 1
ATOM 879 C CA . LYS A 1 107 ? -10.257 14.930 12.811 1.00 76.12 107 LYS A CA 1
ATOM 880 C C . LYS A 1 107 ? -10.733 14.495 11.426 1.00 76.12 107 LYS A C 1
ATOM 882 O O . LYS A 1 107 ? -10.617 15.270 10.480 1.00 76.12 107 LYS A O 1
ATOM 887 N N . TYR A 1 108 ? -11.303 13.299 11.304 1.00 67.06 108 TYR A N 1
ATOM 888 C CA . TYR A 1 108 ? -11.764 12.743 10.031 1.00 67.06 108 TYR A CA 1
ATOM 889 C C . TYR A 1 108 ? -12.932 13.538 9.427 1.00 67.06 108 TYR A C 1
ATOM 891 O O . TYR A 1 108 ? -12.926 13.861 8.236 1.00 67.06 108 TYR A O 1
ATOM 899 N N . LEU A 1 109 ? -13.906 13.914 10.258 1.00 60.72 109 LEU A N 1
ATOM 900 C CA . LEU A 1 109 ? -15.058 14.725 9.863 1.00 60.72 109 LEU A CA 1
ATOM 901 C C . LEU A 1 109 ? -14.669 16.185 9.592 1.00 60.72 109 LEU A C 1
ATOM 903 O O . LEU A 1 109 ? -15.324 16.846 8.791 1.00 60.72 109 LEU A O 1
ATOM 907 N N . SER A 1 110 ? -13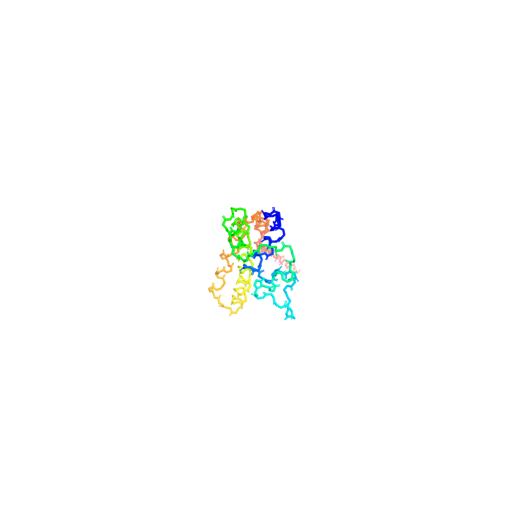.593 16.686 10.212 1.00 66.50 110 SER A N 1
ATOM 908 C CA . SER A 1 110 ? -13.063 18.029 9.938 1.00 66.50 110 SER A CA 1
ATOM 909 C C . SER A 1 110 ? -12.270 18.137 8.627 1.00 66.50 110 SER A C 1
ATOM 911 O O . SER A 1 110 ? -12.300 19.188 7.988 1.00 66.50 110 SER A O 1
ATOM 913 N N . ASP A 1 111 ? -11.595 17.062 8.201 1.00 61.28 111 ASP A N 1
ATOM 914 C CA . ASP A 1 111 ? -10.816 17.021 6.950 1.00 61.28 111 ASP A CA 1
ATOM 915 C C . ASP A 1 111 ? -11.697 16.759 5.716 1.00 61.28 111 ASP A C 1
ATOM 917 O O . ASP A 1 111 ? -11.363 17.141 4.587 1.00 61.28 111 ASP A O 1
ATOM 921 N N . THR A 1 112 ? -12.848 16.121 5.916 1.00 48.09 112 THR A N 1
ATOM 922 C CA . THR A 1 112 ? -13.825 15.854 4.862 1.00 48.09 112 THR A CA 1
ATOM 923 C C . THR A 1 112 ? -14.844 16.995 4.854 1.00 48.09 112 THR A C 1
ATOM 925 O O . THR A 1 112 ? -15.266 17.464 5.902 1.00 48.09 112 THR A O 1
ATOM 928 N N . LYS A 1 113 ? -15.306 17.466 3.691 1.00 51.72 113 LYS A N 1
ATOM 929 C CA . LYS A 1 113 ? -16.358 18.506 3.570 1.00 51.72 113 LYS A CA 1
ATOM 930 C C . LYS A 1 113 ? -17.730 18.111 4.184 1.00 51.72 113 LYS A C 1
ATOM 932 O O . LYS A 1 113 ? -18.738 18.743 3.892 1.00 51.72 113 LYS A O 1
ATOM 937 N N . GLU A 1 114 ? -17.784 17.090 5.038 1.00 45.31 114 GLU A N 1
ATOM 938 C CA . GLU A 1 114 ? -18.954 16.598 5.771 1.00 45.31 114 GLU A CA 1
ATOM 939 C C . GLU A 1 114 ? -19.293 17.424 7.021 1.00 45.31 114 GLU A C 1
ATOM 941 O O . GLU A 1 114 ? -20.304 17.162 7.669 1.00 45.31 114 GLU A O 1
ATOM 946 N N . ALA A 1 115 ? -18.554 18.501 7.306 1.00 45.25 115 ALA A N 1
ATOM 947 C CA . ALA A 1 115 ? -19.019 19.556 8.211 1.00 45.25 115 ALA A CA 1
ATOM 948 C C . ALA A 1 115 ? -20.426 20.088 7.835 1.00 45.25 115 ALA A C 1
ATOM 950 O O . ALA A 1 115 ? -21.129 20.632 8.684 1.00 45.25 115 ALA A O 1
ATOM 951 N N . GLU A 1 116 ? -20.868 19.919 6.581 1.00 42.06 116 GLU A N 1
ATOM 952 C CA . GLU A 1 116 ? -22.252 20.179 6.161 1.00 42.06 116 GLU A CA 1
ATOM 953 C C . GLU A 1 116 ? -23.246 19.096 6.617 1.00 42.06 116 GLU A C 1
ATOM 955 O O . GLU A 1 116 ? -24.342 19.440 7.052 1.00 42.06 116 GLU A O 1
ATOM 960 N N . LEU A 1 117 ? -22.870 17.812 6.603 1.00 45.41 117 LEU A N 1
ATOM 961 C CA . LEU A 1 117 ? -23.708 16.720 7.118 1.00 45.41 117 LEU A CA 1
ATOM 962 C C . LEU A 1 117 ? -23.836 16.786 8.643 1.00 45.41 117 LEU A C 1
ATOM 964 O O . LEU A 1 117 ? -24.935 16.627 9.164 1.00 45.41 117 LEU A O 1
ATOM 968 N N . LEU A 1 118 ? -22.754 17.121 9.353 1.00 48.16 118 LEU A N 1
ATOM 969 C CA . LEU A 1 118 ? -22.794 17.417 10.789 1.00 48.16 118 LEU A CA 1
ATOM 970 C C . LEU A 1 118 ? -23.656 18.645 11.104 1.00 48.16 118 LEU A C 1
ATOM 972 O O . LEU A 1 118 ? -24.393 18.621 12.080 1.00 48.16 118 LEU A O 1
ATOM 976 N N . LYS A 1 119 ? -23.631 19.700 10.276 1.00 49.31 119 LYS A N 1
ATOM 977 C CA . LYS A 1 119 ? -24.552 20.843 10.424 1.00 49.31 119 LYS A CA 1
ATOM 978 C C . LYS A 1 119 ? -26.014 20.439 10.265 1.00 49.31 119 LYS A C 1
ATOM 980 O O . LYS A 1 119 ? -26.852 20.985 10.968 1.00 49.31 119 LYS A O 1
ATOM 985 N N . VAL A 1 120 ? -26.321 19.501 9.369 1.00 51.97 120 VAL A N 1
ATOM 986 C CA . VAL A 1 120 ? -27.676 18.951 9.218 1.00 51.97 120 VAL A CA 1
ATOM 987 C C . VAL A 1 120 ? -28.047 18.092 10.426 1.00 51.97 120 VAL A C 1
ATOM 989 O O . VAL A 1 120 ? -29.138 18.257 10.957 1.00 51.97 120 VAL A O 1
ATOM 992 N N . LEU A 1 121 ? -27.134 17.247 10.913 1.00 43.75 121 LEU A N 1
ATOM 993 C CA . LEU A 1 121 ? -27.372 16.378 12.070 1.00 43.75 121 LEU A CA 1
ATOM 994 C C . LEU A 1 121 ? -27.532 17.175 13.376 1.00 43.75 121 LEU A C 1
ATOM 996 O O . LEU A 1 121 ? -28.410 16.868 14.169 1.00 43.75 121 LEU A O 1
ATOM 1000 N N . HIS A 1 122 ? -26.750 18.243 13.561 1.00 50.06 122 HIS A N 1
ATOM 1001 C CA . HIS A 1 122 ? -26.894 19.186 14.675 1.00 50.06 122 HIS A CA 1
ATOM 1002 C C . HIS A 1 122 ? -28.082 20.155 14.516 1.00 50.06 122 HIS A C 1
ATOM 1004 O O . HIS A 1 122 ? -28.514 20.726 15.514 1.00 50.06 122 HIS A O 1
ATOM 1010 N N . ASN A 1 123 ? -28.630 20.338 13.306 1.00 47.19 123 ASN A N 1
ATOM 1011 C CA . ASN A 1 123 ? -29.896 21.059 13.090 1.00 47.19 123 ASN A CA 1
ATOM 1012 C C . ASN A 1 123 ? -31.135 20.184 13.324 1.00 47.19 123 ASN A C 1
ATOM 1014 O O . ASN A 1 123 ? -32.237 20.722 13.428 1.00 47.19 123 ASN A O 1
ATOM 1018 N N . VAL A 1 124 ? -30.989 18.859 13.408 1.00 40.62 124 VAL A N 1
ATOM 1019 C CA . VAL A 1 124 ? -32.042 17.998 13.951 1.00 40.62 124 VAL A CA 1
ATOM 1020 C C . VAL A 1 124 ? -31.926 18.091 15.467 1.00 40.62 124 VAL A C 1
ATOM 1022 O O . VAL A 1 124 ? -31.183 17.355 16.110 1.00 40.62 124 VAL A O 1
ATOM 1025 N N . ASN A 1 125 ? -32.605 19.093 16.019 1.00 38.31 125 ASN A N 1
ATOM 1026 C CA . ASN A 1 125 ? -32.711 19.326 17.448 1.00 38.31 125 ASN A CA 1
ATOM 1027 C C . ASN A 1 125 ? -33.270 18.063 18.130 1.00 38.31 125 ASN A C 1
ATOM 1029 O O . ASN A 1 125 ? -34.454 17.772 18.004 1.00 38.31 125 ASN A O 1
ATOM 1033 N N . LEU A 1 126 ? -32.416 17.310 18.829 1.00 39.09 126 LEU A N 1
ATOM 1034 C CA . LEU A 1 126 ? -32.824 16.204 19.704 1.00 39.09 126 LEU A CA 1
ATOM 1035 C C . LEU A 1 126 ? -33.283 16.695 21.088 1.00 39.09 126 LEU A C 1
ATOM 1037 O O . LEU A 1 126 ? -33.531 15.871 21.962 1.00 39.09 126 LEU A O 1
ATOM 1041 N N . ASN A 1 127 ? -33.448 18.007 21.285 1.00 38.84 127 ASN A N 1
ATOM 1042 C CA . ASN A 1 127 ? -34.298 18.509 22.360 1.00 38.84 127 ASN A CA 1
ATOM 1043 C C . ASN A 1 127 ? -35.750 18.473 21.869 1.00 38.84 127 ASN A C 1
ATOM 1045 O O . ASN A 1 127 ? -36.349 19.510 21.581 1.00 38.84 127 ASN A O 1
ATOM 1049 N N . SER A 1 128 ? -36.299 17.267 21.734 1.00 39.88 128 SER A N 1
ATOM 1050 C CA . SER A 1 128 ? -37.724 17.066 21.976 1.00 39.88 128 SER A CA 1
ATOM 1051 C C . SER A 1 128 ? -37.929 17.176 23.488 1.00 39.88 128 SER A C 1
ATOM 1053 O O . SER A 1 128 ? -38.028 16.167 24.185 1.00 39.88 128 SER A O 1
ATOM 1055 N N . ASP A 1 129 ? -37.925 18.412 23.991 1.00 43.28 129 ASP A N 1
ATOM 1056 C CA . ASP A 1 129 ? -38.680 18.757 25.193 1.00 43.28 129 ASP A CA 1
ATOM 1057 C C . ASP A 1 129 ? -40.157 18.799 24.768 1.00 43.28 129 ASP A C 1
ATOM 1059 O O . ASP A 1 129 ? -40.756 19.863 24.633 1.00 43.28 129 ASP A O 1
ATOM 1063 N N . ASP A 1 130 ? -40.719 17.622 24.480 1.00 45.56 130 ASP A N 1
ATOM 1064 C CA . ASP A 1 130 ? -42.165 17.420 24.449 1.00 45.56 130 ASP A CA 1
ATOM 1065 C C . ASP A 1 130 ? -42.612 17.218 25.907 1.00 45.56 130 ASP A C 1
ATOM 1067 O O . ASP A 1 130 ? -42.929 16.113 26.345 1.00 45.56 130 ASP A O 1
ATOM 1071 N N . GLU A 1 131 ? -42.578 18.297 26.694 1.00 46.12 131 GLU A N 1
ATOM 1072 C CA . GLU A 1 131 ? -43.487 18.446 27.833 1.00 46.12 131 GLU A CA 1
ATOM 1073 C C . GLU A 1 131 ? -44.833 18.930 27.268 1.00 46.12 131 GLU A C 1
ATOM 1075 O O . GLU A 1 131 ? -45.160 20.114 27.313 1.00 46.12 131 GLU A O 1
ATOM 1080 N N . GLU A 1 132 ? -45.608 18.014 26.680 1.00 44.50 132 GLU A N 1
ATOM 1081 C CA . GLU A 1 132 ? -47.048 18.233 26.532 1.00 44.50 132 GLU A CA 1
ATOM 1082 C C . GLU A 1 132 ? -47.704 17.922 27.889 1.00 44.50 132 GLU A C 1
ATOM 1084 O O . GLU A 1 132 ? -47.807 16.770 28.313 1.00 44.50 132 GLU A O 1
ATOM 1089 N N . GLU A 1 133 ? -48.090 18.980 28.610 1.00 42.56 133 GLU A N 1
ATOM 1090 C CA .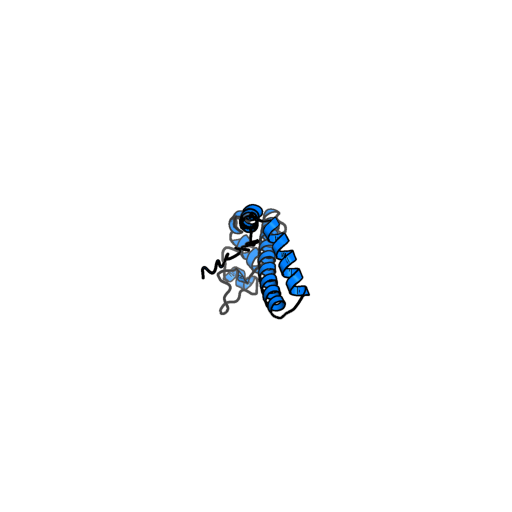 GLU A 1 133 ? -49.033 18.911 29.728 1.00 42.56 133 GLU A CA 1
ATOM 1091 C C . GLU A 1 133 ? -50.381 18.375 29.211 1.00 42.56 133 GLU A C 1
ATOM 1093 O O . GLU A 1 133 ? -51.164 19.109 28.606 1.00 42.56 133 GLU A O 1
ATOM 1098 N N . ASP A 1 134 ? -50.670 17.097 29.465 1.00 40.62 134 ASP A N 1
ATOM 1099 C CA . ASP A 1 134 ? -52.016 16.541 29.311 1.00 40.62 134 ASP A CA 1
ATOM 1100 C C . ASP A 1 134 ? -52.938 17.112 30.409 1.00 40.62 134 ASP A C 1
ATOM 1102 O O . ASP A 1 134 ? -52.974 16.638 31.551 1.00 40.62 134 ASP A O 1
ATOM 1106 N N . ASP A 1 135 ? -53.698 18.147 30.047 1.00 40.97 135 ASP A N 1
ATOM 1107 C CA . ASP A 1 135 ? -54.815 18.718 30.807 1.00 40.97 135 ASP A CA 1
ATOM 1108 C C . ASP A 1 135 ? -55.975 17.706 30.908 1.00 40.97 135 ASP A C 1
ATOM 1110 O O . ASP A 1 135 ? -56.893 17.664 30.084 1.00 40.97 135 ASP A O 1
ATOM 1114 N N . PHE A 1 136 ? -55.933 16.846 31.929 1.00 38.75 136 PHE A N 1
ATOM 1115 C CA . PHE A 1 136 ? -57.054 15.984 32.307 1.00 38.75 136 PHE A CA 1
ATOM 1116 C C . PHE A 1 136 ? -58.109 16.796 33.079 1.00 38.75 136 PHE A C 1
ATOM 1118 O O . PHE A 1 136 ? -58.162 16.785 34.312 1.00 38.75 136 PHE A O 1
ATOM 1125 N N . SER A 1 137 ? -58.995 17.476 32.350 1.00 44.59 137 SER A N 1
ATOM 1126 C CA . SER A 1 137 ? -60.250 17.979 32.919 1.00 44.59 137 SER A CA 1
ATOM 1127 C C . SER A 1 137 ? -61.206 16.810 33.206 1.00 44.59 137 SER A C 1
ATOM 1129 O O . SER A 1 137 ? -61.608 16.059 32.317 1.00 44.59 137 SER A O 1
ATOM 1131 N N . PHE A 1 138 ? -61.548 16.628 34.483 1.00 42.03 138 PHE A N 1
ATOM 1132 C CA . PHE A 1 138 ? -62.584 15.702 34.943 1.00 42.03 138 PHE A CA 1
ATOM 1133 C C . PHE A 1 138 ? -63.867 16.518 35.136 1.00 42.03 138 PHE A C 1
ATOM 1135 O O . PHE A 1 138 ? -63.961 17.289 36.090 1.00 42.03 138 PHE A O 1
ATOM 1142 N N . GLU A 1 139 ? -64.826 16.403 34.216 1.00 42.84 139 GLU A N 1
ATOM 1143 C CA . GLU A 1 139 ? -66.190 16.889 34.458 1.00 42.84 139 GLU A CA 1
ATOM 1144 C C . GLU A 1 139 ? -66.993 15.817 35.214 1.00 42.84 139 GLU A C 1
ATOM 1146 O O . GLU A 1 139 ? -66.901 14.623 34.921 1.00 42.84 139 GLU A O 1
ATOM 1151 N N . GLU A 1 140 ? -67.706 16.291 36.236 1.00 43.16 140 GLU A N 1
ATOM 1152 C CA . GLU A 1 140 ? -68.433 15.565 37.290 1.00 43.16 140 GLU A CA 1
ATOM 1153 C C . GLU A 1 140 ? -69.747 14.916 36.816 1.00 43.16 140 GLU A C 1
ATOM 1155 O O . GLU A 1 140 ? -70.468 15.533 35.995 1.00 43.16 140 GLU A O 1
#

Sequence (140 aa):
MSLKDMVKPDGKVYYILWKYAPDLLPKNTLENPIKTFEDLTKAYECIKPDQRICENYLMEENIQKAVKWLRSRQHAQKMFDLYDEFCKKAATGDVQAFKAVLEFGDKYLSDTKEAELLKVLHNVNLNSDDEEEDDFSFEE

Radius of gyration: 26.73 Å; chains: 1; bounding box: 89×42×56 Å

pLDDT: mean 76.91, std 17.65, range [38.31, 92.81]

Secondary structure (DSSP, 8-state):
--HHHHH--HHHHHHHHHHH-GGG-TT--SSS---SHHHHHHH-TT--S-HHHHHHHTTSHHHHHHHHHHHHHHHHHHHHHHHHHHHHHHHTT-HHHHHHHHHHHHHHHHHSTTHHHHHHHHHS----------------

Foldseek 3Di:
DDLCVLLVQPLLSLLLCVVQPQVPDPPQDPVQHQDDVVSSCVVPVSNDDDPVVSVVSCVDPSNVVSSVVVVVVVVVVVVVVVLVVLVVVVVVPPPVSVVVNVVCCVVVCVVDPCVVVVVVVVVPPPPPPPPPPPPPDDDD